Protein AF-A0A174RCZ7-F1 (afdb_monomer)

Radius of gyration: 13.75 Å; Cα contacts (8 Å, |Δi|>4): 43; chains: 1; bounding box: 37×15×34 Å

Organism: NCBI:txid169435

Sequence (57 aa):
MLELLEDIIDLFWWIAPFVFVFTLLRAVQETIRGGEKNVIYGVAAAVSLIVIVIAIT

Secondary structure (DSSP, 8-state):
-HHHHHHHHHHHHHHHHHHHHHHHHHHHHHHHHT-TTHHHHHHHHHHHHHHHHHHT-

pLDDT: mean 92.02, std 4.89, range [72.0, 97.5]

Mean predicted aligned error: 4.12 Å

Foldseek 3Di:
DVVVVVVVLVVVLVCLVVQLVVLVVVLVVCVVVVHPCNVVSVVSNVVSVVSPVVVVD

Solvent-accessible surface area (backbone atoms only — not comparable to full-atom values): 3007 Å² total; per-residue (Å²): 113,68,66,65,50,51,54,51,50,53,52,52,60,66,45,22,64,57,52,21,54,56,23,39,53,48,14,53,52,23,54,77,68,71,39,90,56,18,62,60,26,40,50,50,16,51,54,23,47,52,53,49,54,61,76,77,106

Structure (mmCIF, N/CA/C/O backbone):
data_AF-A0A174RCZ7-F1
#
_entry.id   AF-A0A174RCZ7-F1
#
loop_
_atom_site.group_PDB
_atom_site.id
_atom_site.type_symbol
_atom_site.label_atom_id
_atom_site.label_alt_id
_atom_site.label_comp_id
_atom_site.label_asym_id
_atom_site.label_entity_id
_atom_site.label_seq_id
_atom_site.pdbx_PDB_ins_code
_atom_site.Cartn_x
_atom_site.Cartn_y
_atom_site.Cartn_z
_atom_site.occupancy
_atom_site.B_iso_or_equiv
_atom_site.auth_seq_id
_atom_site.auth_comp_id
_atom_site.auth_asym_id
_atom_site.auth_atom_id
_atom_site.pdbx_PDB_model_num
ATOM 1 N N . MET A 1 1 ? 24.635 6.011 -13.821 1.00 72.00 1 MET A N 1
ATOM 2 C CA . MET A 1 1 ? 23.591 6.943 -13.325 1.00 72.00 1 MET A CA 1
ATOM 3 C C . MET A 1 1 ? 22.212 6.498 -13.789 1.00 72.00 1 MET A C 1
ATOM 5 O O . MET A 1 1 ? 21.329 6.458 -12.953 1.00 72.00 1 MET A O 1
ATOM 9 N N . LEU A 1 2 ? 22.044 6.128 -15.067 1.00 83.31 2 LEU A N 1
ATOM 10 C CA . LEU A 1 2 ? 20.791 5.554 -15.579 1.00 83.31 2 LEU A CA 1
ATOM 11 C C . LEU A 1 2 ? 20.485 4.163 -14.994 1.00 83.31 2 LEU A C 1
ATOM 13 O O . LEU A 1 2 ? 19.399 3.983 -14.473 1.00 83.31 2 LEU A O 1
ATOM 17 N N . GLU A 1 3 ? 21.465 3.254 -14.936 1.00 86.94 3 GLU A N 1
ATOM 18 C CA . GLU A 1 3 ? 21.282 1.913 -14.331 1.00 86.94 3 GLU A CA 1
ATOM 19 C C . GLU A 1 3 ? 20.780 1.978 -12.878 1.00 86.94 3 GLU A C 1
ATOM 21 O O . GLU A 1 3 ? 19.819 1.326 -12.502 1.00 86.94 3 GLU A O 1
ATOM 26 N N . LEU A 1 4 ? 21.366 2.864 -12.067 1.00 89.69 4 LEU A N 1
ATOM 27 C CA . LEU A 1 4 ? 20.977 3.031 -10.664 1.00 89.69 4 LEU A CA 1
ATOM 28 C C . LEU A 1 4 ? 19.561 3.621 -10.512 1.00 89.69 4 LEU A C 1
ATOM 30 O O . LEU A 1 4 ? 18.912 3.406 -9.495 1.00 89.69 4 LEU A O 1
ATO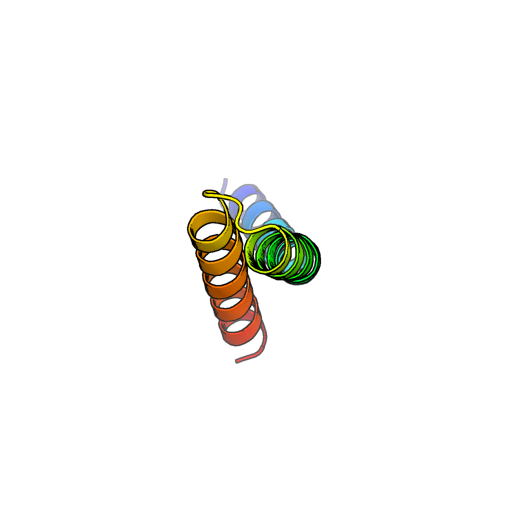M 34 N N . LEU A 1 5 ? 19.085 4.380 -11.505 1.00 90.00 5 LEU A N 1
ATOM 35 C CA . LEU A 1 5 ? 17.718 4.900 -11.534 1.00 90.00 5 LEU A CA 1
ATOM 36 C C . LEU A 1 5 ? 16.720 3.799 -11.914 1.00 90.00 5 LEU A C 1
ATOM 38 O O . LEU A 1 5 ? 15.660 3.722 -11.299 1.00 90.00 5 LEU A O 1
ATOM 42 N N . GLU A 1 6 ? 17.068 2.956 -12.886 1.00 88.44 6 GLU A N 1
ATOM 43 C CA . GLU A 1 6 ? 16.269 1.793 -13.288 1.00 88.44 6 GLU A CA 1
ATOM 44 C C . GLU A 1 6 ? 16.102 0.819 -12.115 1.00 88.44 6 GLU A C 1
ATOM 46 O O . GLU A 1 6 ? 14.970 0.507 -11.751 1.00 88.44 6 GLU A O 1
ATOM 51 N N . ASP A 1 7 ? 17.189 0.484 -11.414 1.00 90.19 7 ASP A N 1
ATOM 52 C CA . ASP A 1 7 ? 17.150 -0.385 -10.228 1.00 90.19 7 ASP A CA 1
ATOM 53 C C . ASP A 1 7 ? 16.227 0.161 -9.119 1.00 90.19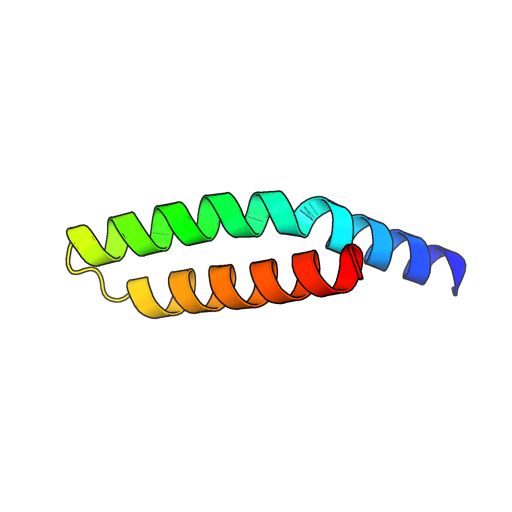 7 ASP A C 1
ATOM 55 O O . ASP A 1 7 ? 15.519 -0.590 -8.442 1.00 90.19 7 ASP A O 1
ATOM 59 N N . ILE A 1 8 ? 16.215 1.485 -8.912 1.00 88.06 8 ILE A N 1
ATOM 60 C CA . ILE A 1 8 ? 15.336 2.133 -7.924 1.00 88.06 8 ILE A CA 1
ATOM 61 C C . ILE A 1 8 ? 13.870 2.047 -8.357 1.00 88.06 8 ILE A C 1
ATOM 63 O O . ILE A 1 8 ? 12.998 1.833 -7.509 1.00 88.06 8 ILE A O 1
ATOM 67 N N . ILE A 1 9 ? 13.585 2.231 -9.647 1.00 88.19 9 ILE A N 1
ATOM 68 C CA . ILE A 1 9 ? 12.223 2.153 -10.187 1.00 88.19 9 ILE A CA 1
ATOM 69 C C . ILE A 1 9 ? 11.702 0.719 -10.085 1.00 88.19 9 ILE A C 1
ATOM 71 O O . ILE A 1 9 ? 10.592 0.522 -9.585 1.00 88.19 9 ILE A O 1
ATOM 75 N N . ASP A 1 10 ? 12.515 -0.269 -10.451 1.00 88.62 10 ASP A N 1
ATOM 76 C CA . ASP A 1 10 ? 12.168 -1.688 -10.346 1.00 88.62 10 ASP A CA 1
ATOM 77 C C . ASP A 1 10 ? 11.906 -2.090 -8.893 1.00 88.62 10 ASP A C 1
ATOM 79 O O . ASP A 1 10 ? 10.904 -2.745 -8.586 1.00 88.62 10 ASP A O 1
ATOM 83 N N . LEU A 1 11 ? 12.745 -1.624 -7.962 1.00 88.69 11 LEU A N 1
ATOM 84 C CA . LEU A 1 11 ? 12.528 -1.842 -6.533 1.00 88.69 11 LEU A CA 1
ATOM 85 C C . LEU A 1 11 ? 11.226 -1.185 -6.046 1.00 88.69 11 LEU A C 1
ATOM 87 O O . LEU A 1 11 ? 10.494 -1.770 -5.239 1.00 88.69 11 LEU A O 1
ATOM 91 N N . PHE A 1 12 ? 10.918 0.021 -6.530 1.00 87.31 12 PHE A N 1
ATOM 92 C CA . PHE A 1 12 ? 9.695 0.740 -6.177 1.00 87.31 12 PHE A CA 1
ATOM 93 C C . PHE A 1 12 ? 8.439 0.032 -6.703 1.00 87.31 12 PHE A C 1
ATOM 95 O O . PHE A 1 12 ? 7.441 -0.084 -5.986 1.00 87.31 12 PHE A O 1
ATOM 102 N N . TRP A 1 13 ? 8.485 -0.485 -7.929 1.00 89.31 13 TRP A N 1
ATOM 103 C CA . TRP A 1 13 ? 7.397 -1.274 -8.509 1.00 89.31 13 TRP A CA 1
ATOM 104 C C . TRP A 1 13 ? 7.211 -2.593 -7.765 1.00 89.31 13 TRP A C 1
ATOM 106 O O . TRP A 1 13 ? 6.083 -2.972 -7.444 1.00 89.31 13 TRP A O 1
ATOM 116 N N . TRP A 1 14 ? 8.313 -3.252 -7.408 1.00 91.94 14 TRP A N 1
ATOM 117 C CA . TRP A 1 14 ? 8.289 -4.510 -6.673 1.00 91.94 14 TRP A CA 1
ATOM 118 C C . TRP A 1 14 ? 7.700 -4.372 -5.263 1.00 91.94 14 TRP A C 1
ATOM 120 O O . TRP A 1 14 ? 6.999 -5.273 -4.797 1.00 91.94 14 TRP A O 1
ATOM 130 N N . ILE A 1 15 ? 7.937 -3.248 -4.573 1.00 93.69 15 ILE A N 1
ATOM 131 C CA . ILE A 1 15 ? 7.433 -3.052 -3.205 1.00 93.69 15 ILE A CA 1
ATOM 132 C C . ILE A 1 15 ? 5.965 -2.593 -3.153 1.00 93.69 15 ILE A C 1
ATOM 134 O O . ILE A 1 15 ? 5.292 -2.796 -2.136 1.00 93.69 15 ILE A O 1
ATOM 138 N N . ALA A 1 16 ? 5.440 -2.007 -4.234 1.00 93.12 16 ALA A N 1
ATOM 139 C CA . ALA A 1 16 ? 4.097 -1.423 -4.280 1.00 93.12 16 ALA A CA 1
ATOM 140 C C . ALA A 1 16 ? 2.956 -2.377 -3.845 1.00 93.12 16 ALA A C 1
ATOM 142 O O . ALA A 1 16 ? 2.112 -1.938 -3.055 1.00 93.12 16 ALA A O 1
ATOM 143 N N . PRO A 1 17 ? 2.926 -3.672 -4.235 1.00 93.94 17 PRO A N 1
ATOM 144 C CA . PRO A 1 17 ? 1.924 -4.634 -3.761 1.00 93.94 17 PRO A CA 1
ATOM 145 C C . PRO A 1 17 ? 1.908 -4.801 -2.241 1.00 93.94 17 PRO A C 1
ATOM 147 O O . PRO A 1 17 ? 0.843 -4.874 -1.627 1.00 93.94 17 PRO A O 1
ATOM 150 N N . PHE A 1 18 ? 3.082 -4.820 -1.609 1.00 95.62 18 PHE A N 1
ATOM 151 C CA . PHE A 1 18 ? 3.187 -4.960 -0.160 1.00 95.62 18 PHE A CA 1
ATOM 152 C C . PHE A 1 18 ? 2.690 -3.697 0.540 1.00 95.62 18 PHE A C 1
ATOM 154 O O . PHE A 1 18 ? 1.889 -3.785 1.474 1.00 95.62 18 PHE A O 1
ATOM 161 N N . VAL A 1 19 ? 3.100 -2.518 0.056 1.00 95.62 19 VAL A N 1
ATOM 162 C CA . VAL A 1 19 ? 2.621 -1.235 0.593 1.00 95.62 19 VAL A CA 1
ATOM 1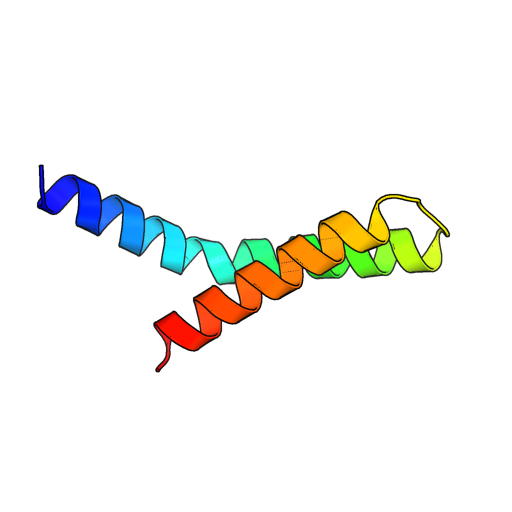63 C C . VAL A 1 19 ? 1.101 -1.151 0.484 1.00 95.62 19 VAL A C 1
ATOM 165 O O . VAL A 1 19 ? 0.453 -0.811 1.474 1.00 95.62 19 VAL A O 1
ATOM 168 N N . PHE A 1 20 ? 0.521 -1.541 -0.654 1.00 96.69 20 PHE A N 1
ATOM 169 C CA . PHE A 1 20 ? -0.928 -1.594 -0.843 1.00 96.69 20 PHE A CA 1
ATOM 170 C C . PHE A 1 20 ? -1.621 -2.443 0.230 1.00 96.69 20 PHE A C 1
ATOM 172 O O . PHE A 1 20 ? -2.519 -1.952 0.914 1.00 96.69 20 PHE A O 1
ATOM 179 N N . VAL A 1 21 ? -1.179 -3.687 0.440 1.00 97.50 21 VAL A N 1
ATOM 180 C CA . VAL A 1 21 ? -1.804 -4.597 1.416 1.00 97.50 21 VAL A CA 1
ATOM 181 C C . VAL A 1 21 ? -1.738 -4.031 2.837 1.00 97.50 21 VAL A C 1
ATOM 183 O O . VAL A 1 21 ? -2.759 -3.972 3.527 1.00 97.50 21 VAL A O 1
ATOM 186 N N . PHE A 1 22 ? -0.567 -3.578 3.291 1.00 96.75 22 PHE A N 1
ATOM 187 C CA . PHE A 1 22 ? -0.413 -3.093 4.668 1.00 96.75 22 PHE A CA 1
ATOM 188 C C . PHE A 1 22 ? -1.146 -1.774 4.922 1.00 96.75 22 PHE A C 1
ATOM 190 O O . PHE A 1 22 ? -1.748 -1.600 5.985 1.00 96.75 22 PHE A O 1
ATOM 197 N N . THR A 1 23 ? -1.119 -0.851 3.958 1.00 96.88 23 THR A N 1
ATOM 198 C CA . THR A 1 23 ? -1.830 0.430 4.070 1.00 96.88 23 THR A CA 1
ATOM 199 C C . THR A 1 23 ? -3.339 0.233 4.018 1.00 96.88 23 THR A C 1
ATOM 201 O O . THR A 1 23 ? -4.041 0.827 4.834 1.00 96.88 23 THR A O 1
ATOM 204 N N . LEU A 1 24 ? -3.841 -0.674 3.175 1.00 97.06 24 LEU A N 1
ATOM 205 C CA . LEU A 1 24 ? -5.260 -1.021 3.133 1.00 97.06 24 LEU A CA 1
ATOM 206 C C . LEU A 1 24 ? -5.733 -1.629 4.460 1.00 97.06 24 LEU A C 1
ATOM 208 O O . LEU A 1 24 ? -6.741 -1.188 5.014 1.00 97.06 24 LEU A O 1
ATOM 212 N N . LEU A 1 25 ? -4.987 -2.586 5.021 1.00 96.88 25 LEU A N 1
ATOM 213 C CA . LEU A 1 25 ? -5.310 -3.175 6.326 1.00 96.88 25 LEU A CA 1
ATOM 214 C C . LEU A 1 25 ? -5.337 -2.116 7.436 1.00 96.88 25 LEU A C 1
ATOM 216 O O . LEU A 1 25 ? -6.270 -2.090 8.241 1.00 96.88 25 LEU A O 1
ATOM 220 N N . ARG A 1 26 ? -4.352 -1.210 7.461 1.00 95.38 26 ARG A N 1
ATOM 221 C CA . ARG A 1 26 ? -4.325 -0.069 8.390 1.00 95.38 26 ARG A CA 1
ATOM 222 C C . ARG A 1 26 ? -5.524 0.855 8.193 1.00 95.38 26 ARG A C 1
ATOM 224 O O . ARG A 1 26 ? -6.143 1.234 9.180 1.00 95.38 26 ARG A O 1
ATOM 231 N N . ALA A 1 27 ? -5.873 1.192 6.953 1.00 96.19 27 ALA A N 1
ATOM 232 C CA . ALA A 1 27 ? -7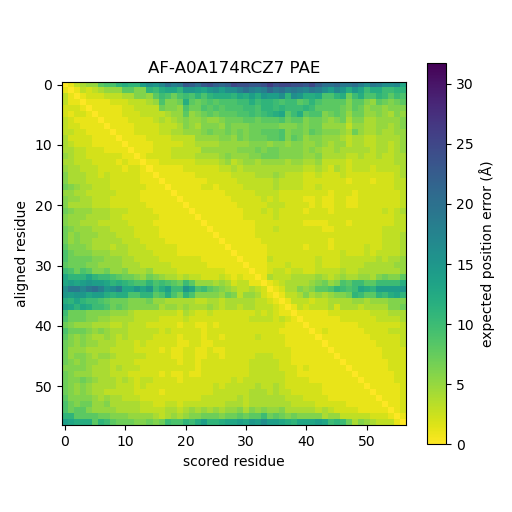.009 2.056 6.645 1.00 96.19 27 ALA A CA 1
ATOM 233 C C . ALA A 1 27 ? -8.323 1.457 7.160 1.00 96.19 27 ALA A C 1
ATOM 235 O O . ALA A 1 27 ? -9.110 2.154 7.803 1.00 96.19 27 ALA A O 1
ATOM 236 N N . VAL A 1 28 ? -8.527 0.153 6.948 1.00 96.56 28 VAL A N 1
ATOM 237 C CA . VAL A 1 28 ? -9.691 -0.580 7.464 1.00 96.56 28 VAL A CA 1
ATOM 238 C C . VAL A 1 28 ? -9.696 -0.589 8.994 1.00 96.56 28 VAL A C 1
ATOM 240 O O . VAL A 1 28 ? -10.713 -0.261 9.602 1.00 96.56 28 VAL A O 1
ATOM 243 N N . GLN A 1 29 ? -8.564 -0.899 9.633 1.00 96.44 29 GLN A N 1
ATOM 244 C CA . GLN A 1 29 ? -8.456 -0.905 11.096 1.00 96.44 29 GLN A CA 1
ATOM 245 C C . GLN A 1 29 ? -8.744 0.467 11.718 1.00 96.44 29 GLN A C 1
ATOM 247 O O . GLN A 1 29 ? -9.485 0.542 12.697 1.00 96.44 29 GLN A O 1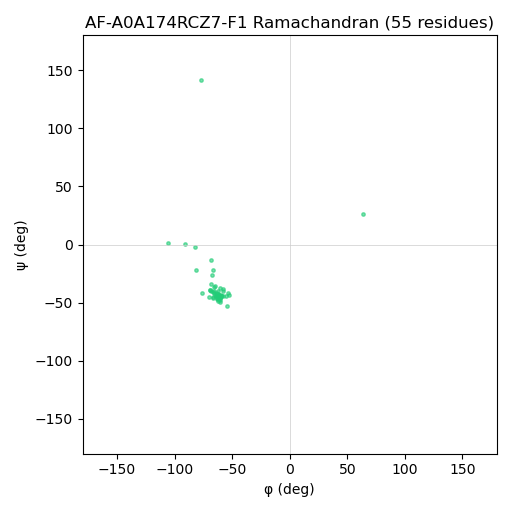
ATOM 252 N N . GLU A 1 30 ? -8.178 1.541 11.166 1.00 94.62 30 GLU A N 1
ATOM 253 C CA . GLU A 1 30 ? -8.416 2.912 11.634 1.00 94.62 30 GLU A CA 1
ATOM 254 C C . GLU A 1 30 ? -9.877 3.313 11.404 1.00 94.62 30 GLU A C 1
ATOM 256 O O . GLU A 1 30 ? -10.496 3.872 12.300 1.00 94.62 30 GLU A O 1
ATOM 261 N N . THR A 1 31 ? -10.473 2.941 10.267 1.00 94.12 31 THR A N 1
ATOM 262 C CA . THR A 1 31 ? -11.896 3.207 9.992 1.00 94.12 31 THR A CA 1
ATOM 263 C C . THR A 1 31 ? -12.806 2.534 11.020 1.00 94.12 31 THR A C 1
ATOM 265 O O . THR A 1 31 ? -13.695 3.182 11.564 1.00 94.12 31 THR A O 1
ATOM 268 N N . ILE A 1 32 ? -12.561 1.259 11.341 1.00 96.06 32 ILE A N 1
ATOM 269 C CA . ILE A 1 32 ? -13.349 0.513 12.338 1.00 96.06 32 ILE A CA 1
ATOM 270 C C . ILE A 1 32 ? -13.170 1.101 13.745 1.00 96.06 32 ILE A C 1
ATOM 272 O O . ILE A 1 32 ? -14.115 1.133 14.528 1.00 96.06 32 ILE A O 1
ATOM 276 N N . ARG A 1 33 ? -11.962 1.569 14.078 1.00 95.06 33 ARG A N 1
ATOM 277 C CA . ARG A 1 33 ? -11.644 2.156 15.391 1.00 95.06 33 ARG A CA 1
ATOM 278 C C . ARG A 1 33 ? -12.042 3.630 15.520 1.00 95.06 33 ARG A C 1
ATOM 280 O O . ARG A 1 33 ? -11.834 4.196 16.588 1.00 95.06 33 ARG A O 1
ATOM 287 N N . GLY A 1 34 ? -12.577 4.252 14.465 1.00 90.00 34 GLY A N 1
ATOM 288 C CA . GLY A 1 34 ? -12.839 5.695 14.432 1.00 90.00 34 GLY A CA 1
ATOM 289 C C . GLY A 1 34 ? -11.566 6.546 14.527 1.00 90.00 34 GLY A C 1
ATOM 290 O O . GLY A 1 34 ? -11.609 7.663 15.030 1.00 90.00 34 GLY A O 1
ATOM 291 N N . GLY A 1 35 ? -10.424 6.002 14.101 1.00 85.38 35 GLY A N 1
ATOM 292 C CA . GLY A 1 35 ? -9.125 6.662 14.144 1.00 85.38 35 GLY A CA 1
ATOM 293 C C . GLY A 1 35 ? -8.952 7.699 13.035 1.00 85.38 35 GLY A C 1
ATOM 294 O O . GLY A 1 35 ? -9.347 7.491 11.888 1.00 85.38 35 GLY A O 1
ATOM 295 N N . GLU A 1 36 ? -8.299 8.812 13.366 1.00 89.56 36 GLU A N 1
ATOM 296 C CA . GLU A 1 36 ? -8.125 9.977 12.481 1.00 89.56 36 GLU A CA 1
ATOM 297 C C . GLU A 1 36 ? -7.202 9.714 11.277 1.00 89.56 36 GLU A C 1
ATOM 299 O O . GLU A 1 36 ? -7.137 10.508 10.340 1.00 89.56 36 GLU A O 1
ATOM 304 N N . LYS A 1 37 ? -6.455 8.602 11.287 1.00 89.12 37 LYS A N 1
ATOM 305 C CA . LYS A 1 37 ? -5.467 8.276 10.246 1.00 89.12 37 LYS A CA 1
ATOM 306 C C . LYS A 1 37 ? -6.039 7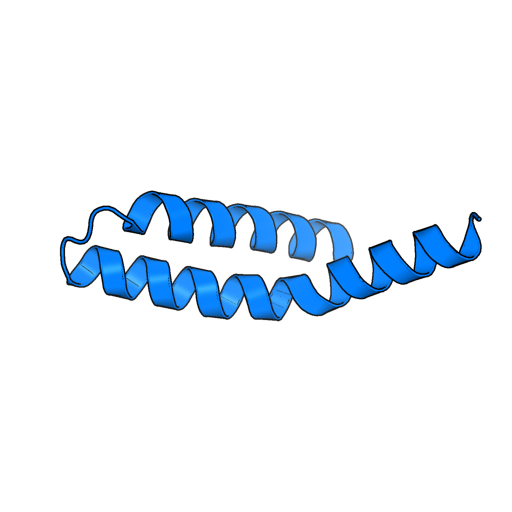.441 9.102 1.00 89.12 37 LYS A C 1
ATOM 308 O O . LYS A 1 37 ? -5.298 7.109 8.175 1.00 89.12 37 LYS A O 1
ATOM 313 N N . ASN A 1 38 ? -7.327 7.102 9.140 1.00 87.06 38 ASN A N 1
ATOM 314 C CA . ASN A 1 38 ? -7.997 6.316 8.102 1.00 87.06 38 ASN A CA 1
ATOM 315 C C . ASN A 1 38 ? -7.800 6.901 6.692 1.00 87.06 38 ASN A C 1
ATOM 317 O O . ASN A 1 38 ? -7.465 6.157 5.770 1.00 87.06 38 ASN A O 1
ATOM 321 N N . VAL A 1 39 ? -7.914 8.224 6.536 1.00 92.12 39 VAL A N 1
ATOM 322 C CA . VAL A 1 39 ? -7.720 8.913 5.251 1.00 92.12 39 VAL A CA 1
ATOM 323 C C . VAL A 1 39 ? -6.282 8.772 4.760 1.00 92.12 39 VAL A C 1
ATOM 325 O O . VAL A 1 39 ? -6.070 8.449 3.597 1.00 92.12 39 VAL A O 1
ATOM 328 N N . ILE A 1 40 ? -5.287 8.951 5.634 1.00 94.56 40 ILE A N 1
ATOM 329 C CA . ILE A 1 40 ? -3.866 8.874 5.255 1.00 94.56 40 ILE A CA 1
ATOM 330 C C . ILE A 1 40 ? -3.527 7.476 4.736 1.00 94.56 40 ILE A C 1
ATOM 332 O O . ILE A 1 40 ? -2.935 7.333 3.666 1.00 94.56 40 ILE A O 1
ATOM 336 N N . TYR A 1 41 ? -3.928 6.437 5.471 1.00 95.12 41 TYR A N 1
ATOM 337 C CA . TYR A 1 41 ? -3.682 5.060 5.048 1.00 95.12 41 TYR A CA 1
ATOM 338 C C . TYR A 1 41 ? -4.502 4.678 3.810 1.00 95.12 41 TYR A C 1
ATOM 340 O O . TYR A 1 41 ? -4.000 3.947 2.960 1.00 95.12 41 TYR A O 1
ATOM 348 N N . GLY A 1 42 ? -5.720 5.208 3.665 1.00 94.50 42 GLY A N 1
ATOM 349 C CA . GLY A 1 42 ? -6.540 5.016 2.469 1.00 94.50 42 GLY A CA 1
ATOM 350 C C . GLY A 1 42 ? -5.921 5.649 1.220 1.00 94.50 42 GLY A C 1
ATOM 351 O O . GLY A 1 42 ? -5.861 5.006 0.175 1.00 94.50 42 GLY A O 1
ATOM 352 N N . VAL A 1 43 ? -5.393 6.872 1.331 1.00 96.50 43 VAL A N 1
ATOM 353 C CA . VAL A 1 43 ? -4.668 7.546 0.239 1.00 96.50 43 VAL A CA 1
ATOM 354 C C . VAL A 1 43 ? -3.401 6.777 -0.120 1.00 96.50 43 VAL A C 1
ATOM 356 O O . VAL A 1 43 ? -3.142 6.558 -1.300 1.00 96.50 43 VAL A O 1
ATOM 359 N N . ALA A 1 44 ? -2.639 6.316 0.875 1.00 95.19 44 ALA A N 1
ATOM 360 C CA . ALA A 1 44 ? -1.449 5.508 0.628 1.00 95.19 44 ALA A CA 1
ATOM 361 C C . ALA A 1 44 ? -1.792 4.211 -0.130 1.00 95.19 44 ALA A C 1
ATOM 363 O O . ALA A 1 44 ? -1.132 3.896 -1.118 1.00 95.19 44 ALA A O 1
ATOM 364 N N . ALA A 1 45 ? -2.875 3.526 0.253 1.00 96.44 45 ALA A N 1
ATOM 365 C CA . ALA A 1 45 ? -3.363 2.352 -0.467 1.00 96.44 45 ALA A CA 1
ATOM 366 C C . ALA A 1 45 ? -3.783 2.695 -1.907 1.00 96.44 45 ALA A C 1
ATOM 368 O O . ALA A 1 45 ? -3.406 1.995 -2.843 1.00 96.44 45 ALA A O 1
ATOM 369 N N . ALA A 1 46 ? -4.512 3.794 -2.116 1.00 96.62 46 ALA A N 1
ATOM 370 C CA . ALA A 1 46 ? -4.932 4.215 -3.452 1.00 96.62 46 ALA A CA 1
ATOM 371 C C . ALA A 1 46 ? -3.736 4.518 -4.373 1.00 96.62 46 ALA A C 1
ATOM 373 O O . ALA A 1 46 ? -3.716 4.073 -5.520 1.00 96.62 46 ALA A O 1
ATOM 374 N N . VAL A 1 47 ? -2.715 5.219 -3.869 1.00 95.50 47 VAL A N 1
ATOM 375 C CA . VAL A 1 47 ? -1.490 5.508 -4.630 1.00 95.50 47 VAL A CA 1
ATOM 376 C C . VAL A 1 47 ? -0.747 4.219 -4.974 1.00 95.50 47 VAL A C 1
ATOM 378 O O . VAL A 1 47 ? -0.370 4.029 -6.129 1.00 95.50 47 VAL A O 1
ATOM 381 N N . SER A 1 48 ? -0.580 3.302 -4.016 1.00 94.38 48 SER A N 1
ATOM 382 C CA . SER A 1 48 ? 0.052 2.006 -4.288 1.00 94.38 48 SER A CA 1
ATOM 383 C C . SER A 1 48 ? -0.720 1.190 -5.325 1.00 94.38 48 SER A C 1
ATOM 385 O O . SER A 1 48 ? -0.099 0.569 -6.182 1.00 94.38 48 SER A O 1
ATOM 387 N N . LEU A 1 49 ? -2.055 1.234 -5.308 1.00 95.19 49 LEU A N 1
ATOM 388 C CA . LEU A 1 49 ? -2.880 0.565 -6.314 1.00 95.19 49 LEU A CA 1
ATOM 389 C C . LEU A 1 49 ? -2.656 1.138 -7.719 1.00 95.19 49 LEU A C 1
ATOM 391 O O . LEU A 1 49 ? -2.525 0.372 -8.667 1.00 95.19 49 LEU A O 1
ATOM 395 N N . ILE A 1 50 ? -2.567 2.46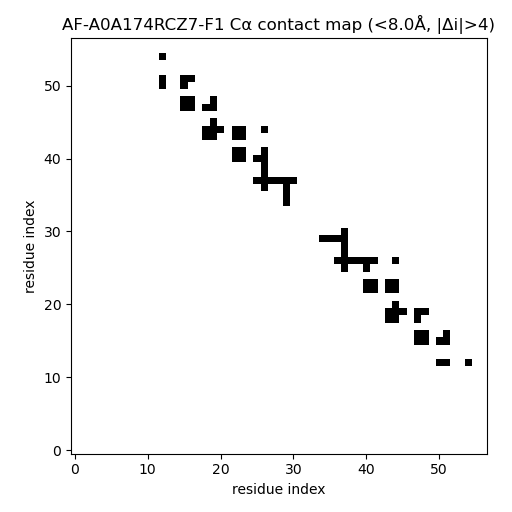4 -7.856 1.00 94.50 50 ILE A N 1
ATOM 396 C CA . ILE A 1 50 ? -2.276 3.115 -9.144 1.00 94.50 50 ILE A CA 1
ATOM 397 C C . ILE A 1 50 ? -0.919 2.653 -9.686 1.00 94.50 50 ILE A C 1
ATOM 399 O O . ILE A 1 50 ? -0.822 2.315 -10.863 1.00 94.50 50 ILE A O 1
ATOM 403 N N . VAL A 1 51 ? 0.109 2.588 -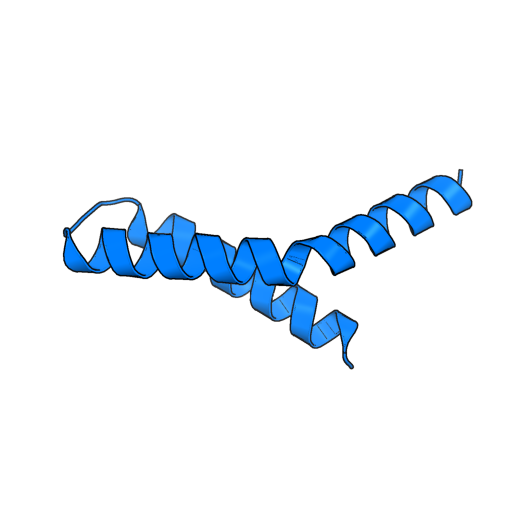8.834 1.00 92.38 51 VAL A N 1
ATOM 404 C CA . VAL A 1 51 ? 1.445 2.103 -9.226 1.00 92.38 51 VAL A CA 1
ATOM 405 C C . VAL A 1 51 ? 1.380 0.661 -9.729 1.00 92.38 51 VAL A C 1
ATOM 407 O O . VAL A 1 51 ? 1.950 0.362 -10.773 1.00 92.38 51 VAL A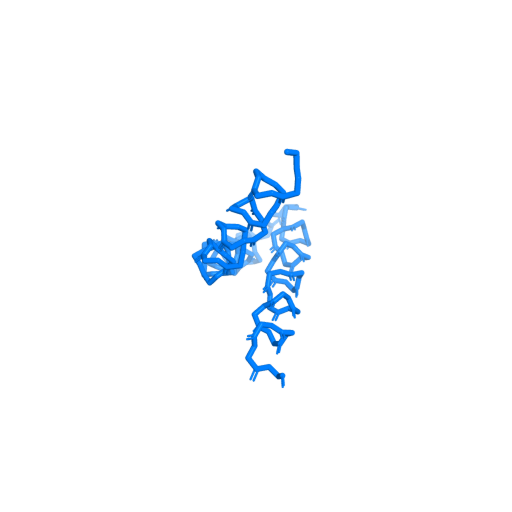 O 1
ATOM 410 N N . ILE A 1 52 ? 0.642 -0.215 -9.037 1.00 93.25 52 ILE A N 1
ATOM 411 C CA . ILE A 1 52 ? 0.455 -1.611 -9.461 1.00 93.25 52 ILE A CA 1
ATOM 412 C C . ILE A 1 52 ? -0.236 -1.677 -10.825 1.00 93.25 52 ILE A C 1
ATOM 414 O O . ILE A 1 52 ? 0.211 -2.428 -11.682 1.00 93.25 52 ILE A O 1
ATOM 418 N N . VAL A 1 53 ? -1.299 -0.892 -11.040 1.00 93.94 53 VAL A N 1
ATOM 419 C CA . VAL A 1 53 ? -2.028 -0.860 -12.320 1.00 93.94 53 VAL A CA 1
ATOM 420 C C . VAL A 1 53 ? -1.120 -0.401 -13.461 1.00 93.94 53 VAL A C 1
ATOM 422 O O . VAL A 1 53 ? -1.128 -1.023 -14.518 1.00 93.94 53 VAL A O 1
ATOM 425 N N . ILE A 1 54 ? -0.312 0.641 -13.247 1.00 91.50 54 ILE A N 1
ATOM 426 C CA . ILE A 1 54 ? 0.657 1.119 -14.244 1.00 91.50 54 ILE A CA 1
ATOM 427 C C . ILE A 1 54 ? 1.708 0.045 -14.542 1.00 91.50 54 ILE A C 1
ATOM 429 O O . ILE A 1 54 ? 2.044 -0.156 -15.699 1.00 91.50 54 ILE A O 1
ATOM 433 N N . ALA A 1 55 ? 2.202 -0.666 -13.526 1.00 87.00 55 ALA A N 1
ATOM 434 C CA . ALA A 1 55 ? 3.242 -1.679 -13.703 1.00 87.00 55 ALA A CA 1
ATOM 435 C C . ALA A 1 55 ? 2.785 -2.913 -14.507 1.00 87.00 55 ALA A C 1
ATOM 437 O O . ALA A 1 55 ? 3.624 -3.638 -15.036 1.00 87.00 55 ALA A O 1
ATOM 438 N N . ILE A 1 56 ? 1.474 -3.177 -14.576 1.00 85.62 56 ILE A N 1
ATOM 439 C CA . ILE A 1 56 ? 0.900 -4.335 -15.286 1.00 85.62 56 ILE A CA 1
ATOM 440 C C . ILE A 1 56 ? 0.216 -3.973 -16.614 1.00 85.62 56 ILE A C 1
ATOM 442 O O . ILE A 1 56 ? -0.352 -4.866 -17.246 1.00 85.62 56 ILE A O 1
ATOM 446 N N . THR A 1 57 ? 0.221 -2.693 -17.001 1.00 78.62 57 THR A N 1
ATOM 447 C CA . THR A 1 57 ? -0.373 -2.183 -18.250 1.00 78.62 57 THR A CA 1
ATOM 448 C C . THR A 1 57 ? 0.720 -1.877 -19.262 1.00 78.62 57 THR A C 1
ATOM 450 O O . THR A 1 57 ? 0.543 -2.267 -20.437 1.00 78.62 57 THR A O 1
#